Protein AF-A0A4U9HKD7-F1 (afdb_monomer)

Radius of gyration: 15.14 Å; Cα contacts (8 Å, |Δi|>4): 48; chains: 1; bounding box: 33×27×38 Å

Mean predicted aligned error: 3.45 Å

Nearest PDB structures (foldseek):
  2okq-assembly1_A  TM=9.845E-01  e=2.057E-07  Shigella flexneri
  2okq-assembly1_B  TM=9.859E-01  e=5.323E-06  Shigella flexneri

Sequence (80 aa):
MVECWGDDVPDGKVTDFRGAVKATADEVVVFSWIEYPSKQVRDEANGKMRSDPRMQEFGNEMPFDGARMIFGGFSTLLDE

pLDDT: mean 93.85, std 6.83, range [69.06, 98.38]

Solvent-accessible surface area (backbone atoms only — not comparable to full-atom values): 5491 Å² total; per-residue (Å²): 112,50,80,38,76,63,82,87,78,72,88,54,93,88,68,36,71,51,66,72,41,66,54,55,95,94,55,77,57,70,56,69,53,70,85,59,99,40,72,66,59,43,51,54,50,53,55,49,51,74,70,33,68,73,48,61,64,47,63,82,65,55,95,60,69,72,89,44,61,83,84,86,88,83,80,85,88,78,87,133

InterPro domains:
  IPR009874 Protein of unknown function DUF1428 [PF07237] (1-66)
  IPR011008 Dimeric alpha-beta barrel [SSF54909] (1-79)

Structure (mmCIF, N/CA/C/O backbone):
data_AF-A0A4U9HKD7-F1
#
_entry.id   AF-A0A4U9HKD7-F1
#
loop_
_atom_site.group_PDB
_atom_site.id
_atom_site.type_symbol
_atom_si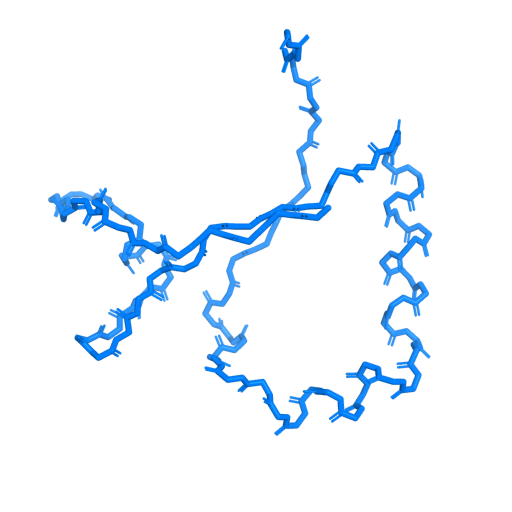te.label_atom_id
_atom_site.label_alt_id
_atom_site.label_comp_id
_atom_site.label_asym_id
_atom_site.label_entity_id
_atom_site.label_seq_id
_atom_site.pdbx_PDB_ins_code
_atom_site.Cartn_x
_atom_site.Cartn_y
_atom_site.Cartn_z
_atom_site.occupancy
_atom_site.B_iso_or_equiv
_atom_site.auth_seq_id
_atom_site.auth_comp_id
_atom_site.auth_asym_id
_atom_site.auth_atom_id
_atom_site.pdbx_PDB_model_num
ATOM 1 N N . MET A 1 1 ? -10.919 -6.386 4.640 1.00 92.75 1 MET A N 1
ATOM 2 C CA . MET A 1 1 ? -9.517 -6.555 4.206 1.00 92.75 1 MET A CA 1
ATOM 3 C C . MET A 1 1 ? -9.562 -7.161 2.829 1.00 92.75 1 MET A C 1
ATOM 5 O O . MET A 1 1 ? -10.355 -8.077 2.628 1.00 92.75 1 MET A O 1
ATOM 9 N N . VAL A 1 2 ? -8.767 -6.624 1.917 1.00 97.06 2 VAL A N 1
ATOM 10 C CA . VAL A 1 2 ? -8.690 -7.060 0.526 1.00 97.06 2 VAL A CA 1
ATOM 11 C C . VAL A 1 2 ? -7.217 -7.191 0.170 1.00 97.06 2 VAL A C 1
ATOM 13 O O . VAL A 1 2 ? -6.439 -6.294 0.479 1.00 97.06 2 VAL A O 1
ATOM 16 N N . GLU A 1 3 ? -6.856 -8.310 -0.450 1.00 96.69 3 GLU A N 1
ATOM 17 C CA . GLU A 1 3 ? -5.508 -8.627 -0.921 1.00 96.69 3 GLU A CA 1
ATOM 18 C C . GLU A 1 3 ? -5.618 -9.019 -2.398 1.00 96.69 3 GLU A C 1
ATOM 20 O O . GLU A 1 3 ? -6.339 -9.962 -2.732 1.00 96.69 3 GLU A O 1
ATOM 25 N N . CYS A 1 4 ? -4.931 -8.297 -3.282 1.00 98.12 4 CYS A N 1
ATOM 26 C CA . CYS A 1 4 ? -4.989 -8.513 -4.725 1.00 98.12 4 CYS A CA 1
ATOM 27 C C . CYS A 1 4 ? -3.606 -8.887 -5.259 1.00 98.12 4 CYS A C 1
ATOM 29 O O . CYS A 1 4 ? -2.662 -8.103 -5.150 1.00 98.12 4 CYS A O 1
ATOM 31 N N . TRP A 1 5 ? -3.497 -10.065 -5.872 1.00 98.06 5 TRP A N 1
ATOM 32 C CA . TRP A 1 5 ? -2.300 -10.484 -6.600 1.00 98.06 5 TRP A CA 1
ATOM 33 C C . TRP A 1 5 ? -2.201 -9.734 -7.933 1.00 98.06 5 TRP A C 1
ATOM 35 O O . TRP A 1 5 ? -3.205 -9.594 -8.630 1.00 98.06 5 TRP A O 1
ATOM 45 N N . GLY A 1 6 ? -1.009 -9.253 -8.291 1.00 97.38 6 GLY A N 1
ATOM 46 C CA . GLY A 1 6 ? -0.778 -8.591 -9.573 1.00 97.38 6 GLY A CA 1
ATOM 47 C C . GLY A 1 6 ? -1.072 -9.522 -10.751 1.00 97.38 6 GLY A C 1
ATOM 48 O O . GLY A 1 6 ? -0.410 -10.546 -10.903 1.00 97.38 6 GLY A O 1
ATOM 49 N N . ASP A 1 7 ? -2.056 -9.152 -11.568 1.00 98.25 7 ASP A N 1
ATOM 50 C CA . ASP A 1 7 ? -2.483 -9.898 -12.760 1.00 98.25 7 ASP A CA 1
ATOM 51 C C . ASP A 1 7 ? -1.987 -9.201 -14.040 1.00 98.25 7 ASP A C 1
ATOM 53 O O . ASP A 1 7 ? -1.105 -9.708 -14.727 1.00 98.25 7 ASP A O 1
ATOM 57 N N . ASP A 1 8 ? -2.439 -7.966 -14.285 1.00 97.75 8 ASP A N 1
ATOM 58 C CA . ASP A 1 8 ? -1.981 -7.105 -15.386 1.00 97.75 8 ASP A CA 1
ATOM 59 C C . ASP A 1 8 ? -1.390 -5.796 -14.832 1.00 97.75 8 ASP A C 1
ATOM 61 O O . ASP A 1 8 ? -2.084 -4.794 -14.642 1.00 97.75 8 ASP A O 1
ATOM 65 N N . VAL A 1 9 ? -0.098 -5.831 -14.481 1.00 97.62 9 VAL A N 1
ATOM 66 C CA . VAL A 1 9 ? 0.633 -4.705 -13.872 1.00 97.62 9 VAL A CA 1
ATOM 67 C C . VAL A 1 9 ? 1.696 -4.197 -14.856 1.00 97.62 9 VAL A C 1
ATOM 69 O O . VAL A 1 9 ? 2.763 -4.805 -14.951 1.00 97.62 9 VAL A O 1
ATOM 72 N N . PRO A 1 10 ? 1.440 -3.098 -15.590 1.00 97.56 10 PRO A N 1
ATOM 73 C CA . PRO A 1 10 ? 2.334 -2.637 -16.646 1.00 97.56 10 PRO A CA 1
ATOM 74 C C . PRO A 1 10 ? 3.608 -1.982 -16.100 1.00 97.56 10 PRO A C 1
ATOM 76 O O . PRO A 1 10 ? 3.580 -1.267 -15.095 1.00 97.56 10 PRO A O 1
ATOM 79 N N . ASP A 1 11 ? 4.708 -2.155 -16.831 1.00 97.62 11 ASP A N 1
ATOM 80 C CA . ASP A 1 11 ? 5.963 -1.445 -16.581 1.00 97.62 11 ASP A CA 1
ATOM 81 C C . ASP A 1 11 ? 5.902 -0.002 -17.103 1.00 97.62 11 ASP A C 1
ATOM 83 O O . ASP A 1 11 ? 5.447 0.281 -18.219 1.00 97.62 11 ASP A O 1
ATOM 87 N N . GLY A 1 12 ? 6.392 0.929 -16.291 1.00 96.88 12 GLY A N 1
ATOM 88 C CA . GLY A 1 12 ? 6.439 2.350 -16.593 1.00 96.88 12 GLY A CA 1
ATOM 89 C C . GLY A 1 12 ? 7.823 2.795 -17.058 1.00 96.88 12 GLY A C 1
ATOM 90 O O . GLY A 1 12 ? 8.810 2.068 -17.011 1.00 96.88 12 GLY A O 1
ATOM 91 N N . LYS A 1 13 ? 7.912 4.046 -17.522 1.00 97.31 13 LYS A N 1
ATOM 92 C CA . LYS A 1 13 ? 9.202 4.693 -17.849 1.00 97.31 13 LYS A CA 1
ATOM 93 C C . LYS A 1 13 ? 9.687 5.658 -16.772 1.00 97.31 13 LYS A C 1
ATOM 95 O O . LYS A 1 13 ? 10.876 5.945 -16.702 1.00 97.31 13 LYS A O 1
ATOM 100 N N . VAL A 1 14 ? 8.756 6.209 -15.995 1.00 98.06 14 VAL A N 1
ATOM 101 C CA . VAL A 1 14 ? 9.031 7.193 -14.936 1.00 98.06 14 VAL A CA 1
ATOM 102 C C . VAL A 1 14 ? 8.645 6.611 -13.580 1.00 98.06 14 VAL A C 1
ATOM 104 O O . VAL A 1 14 ? 9.438 6.658 -12.647 1.00 98.06 14 VAL A O 1
ATOM 107 N N . THR A 1 15 ? 7.449 6.031 -13.488 1.00 98.06 15 THR A N 1
ATOM 108 C CA . THR A 1 15 ? 6.927 5.356 -12.296 1.00 98.06 15 THR A CA 1
ATOM 109 C C . THR A 1 15 ? 6.036 4.192 -12.701 1.00 98.06 15 THR A C 1
ATOM 111 O O . THR A 1 15 ? 5.329 4.290 -13.705 1.00 98.06 15 THR A O 1
ATOM 114 N N . ASP A 1 16 ? 6.005 3.158 -11.870 1.00 98.25 16 ASP A N 1
ATOM 115 C CA . ASP A 1 16 ? 5.087 2.023 -11.943 1.00 98.25 16 ASP A CA 1
ATOM 116 C C . ASP A 1 16 ? 5.009 1.328 -10.572 1.00 98.25 16 ASP A C 1
ATOM 118 O O . ASP A 1 16 ? 5.730 1.686 -9.633 1.00 98.25 16 ASP A O 1
ATOM 122 N N . PHE A 1 17 ? 4.110 0.352 -10.437 1.00 98.38 17 PHE A N 1
ATOM 123 C CA . PHE A 1 17 ? 3.902 -0.363 -9.176 1.00 98.38 17 PHE A CA 1
ATOM 124 C C . PHE A 1 17 ? 5.096 -1.231 -8.771 1.00 98.38 17 PHE A C 1
ATOM 126 O O . PHE A 1 17 ? 5.405 -1.317 -7.583 1.00 98.38 17 PHE A O 1
ATOM 133 N N . ARG A 1 18 ? 5.793 -1.849 -9.733 1.00 98.00 18 ARG A N 1
ATOM 134 C CA . ARG A 1 18 ? 6.969 -2.683 -9.448 1.00 98.00 18 ARG A 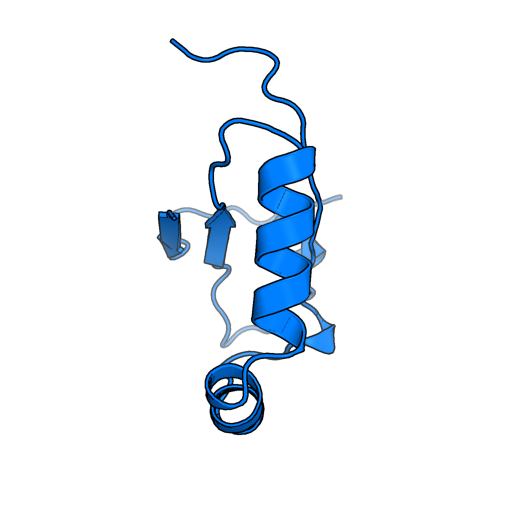CA 1
ATOM 135 C C . ARG A 1 18 ? 8.104 -1.826 -8.887 1.00 98.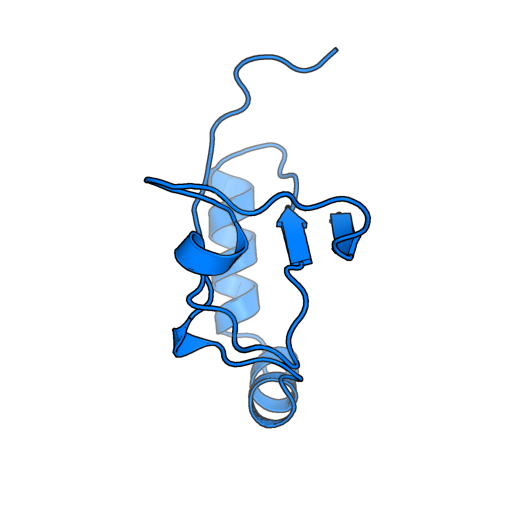00 18 ARG A C 1
ATOM 137 O O . ARG A 1 18 ? 8.695 -2.169 -7.866 1.00 98.00 18 ARG A O 1
ATOM 144 N N . GLY A 1 19 ? 8.351 -0.667 -9.487 1.00 97.88 19 GLY A N 1
ATOM 145 C CA . GLY A 1 19 ? 9.310 0.337 -9.048 1.00 97.88 19 GLY A CA 1
ATOM 146 C C . GLY A 1 19 ? 8.940 0.977 -7.711 1.00 97.88 19 GLY A C 1
ATOM 147 O O . GLY A 1 19 ? 9.836 1.237 -6.907 1.00 97.88 19 GLY A O 1
ATOM 148 N N . ALA A 1 20 ? 7.645 1.162 -7.422 1.00 98.19 20 ALA A N 1
ATOM 149 C CA . ALA A 1 20 ? 7.173 1.720 -6.150 1.00 98.19 20 ALA A CA 1
ATOM 150 C C . ALA A 1 20 ? 7.623 0.896 -4.931 1.00 98.19 20 ALA A C 1
ATOM 152 O O . ALA A 1 20 ? 7.957 1.470 -3.895 1.00 98.19 20 ALA A O 1
ATOM 153 N N . VAL A 1 21 ? 7.691 -0.431 -5.075 1.00 97.88 21 VAL A N 1
ATOM 154 C CA . VAL A 1 21 ? 8.169 -1.359 -4.032 1.00 97.88 21 VAL A CA 1
ATOM 155 C C . VAL A 1 21 ? 9.534 -1.970 -4.354 1.00 97.88 21 VAL A C 1
ATOM 157 O O . VAL A 1 21 ? 9.982 -2.877 -3.663 1.00 97.88 21 VAL A O 1
ATOM 160 N N .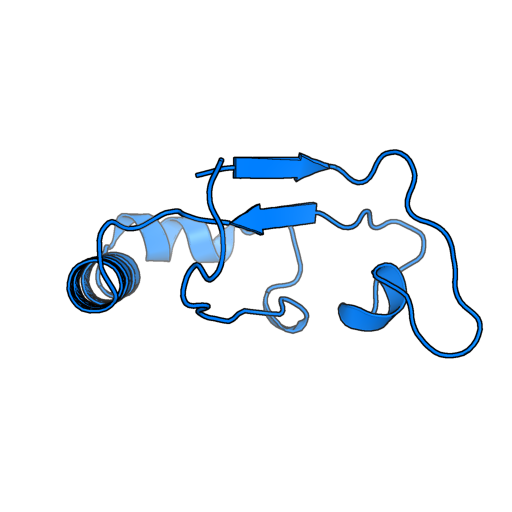 LYS A 1 22 ? 10.230 -1.483 -5.391 1.00 97.69 22 LYS A N 1
ATOM 161 C CA . LYS A 1 22 ? 11.519 -2.030 -5.855 1.00 97.69 22 LYS A CA 1
ATOM 162 C C . LYS A 1 22 ? 11.483 -3.561 -6.016 1.00 97.69 22 LYS A C 1
ATOM 164 O O . LYS A 1 22 ? 12.359 -4.254 -5.497 1.00 97.69 22 LYS A O 1
ATOM 169 N N . ALA A 1 23 ? 10.448 -4.078 -6.674 1.00 97.69 23 ALA A N 1
ATOM 170 C CA . ALA A 1 23 ? 10.268 -5.509 -6.908 1.00 97.69 23 ALA A CA 1
ATOM 171 C C . ALA A 1 23 ? 11.405 -6.086 -7.769 1.00 97.69 23 ALA A C 1
ATOM 173 O O . ALA A 1 23 ? 11.824 -5.471 -8.756 1.00 97.69 23 ALA A O 1
ATOM 174 N N . THR A 1 24 ? 11.886 -7.278 -7.422 1.00 96.25 24 THR A N 1
ATOM 175 C CA . THR A 1 24 ? 12.834 -8.052 -8.235 1.00 96.25 24 THR A CA 1
ATOM 176 C C . THR A 1 24 ? 12.103 -8.847 -9.323 1.00 96.25 24 THR A C 1
ATOM 178 O O . THR A 1 24 ? 10.873 -8.853 -9.412 1.00 96.25 24 THR A O 1
ATOM 181 N N . ALA A 1 25 ? 12.853 -9.487 -10.225 1.00 95.19 25 ALA A N 1
ATOM 182 C CA . ALA A 1 25 ? 12.282 -10.214 -11.364 1.00 95.19 25 ALA A CA 1
ATOM 183 C C . ALA A 1 25 ? 11.433 -11.436 -10.956 1.00 95.19 25 ALA A C 1
ATOM 185 O O . ALA A 1 25 ? 10.559 -11.845 -11.712 1.00 95.19 25 ALA A O 1
ATOM 186 N N . ASP A 1 26 ? 11.690 -12.001 -9.779 1.00 96.00 26 ASP A N 1
ATOM 187 C CA . ASP A 1 26 ? 11.006 -13.155 -9.189 1.00 96.00 26 ASP A CA 1
ATOM 188 C C . ASP A 1 26 ? 9.839 -12.776 -8.261 1.00 96.00 26 ASP A C 1
ATOM 190 O O . ASP A 1 26 ? 9.193 -13.652 -7.690 1.00 96.00 26 ASP A O 1
ATOM 194 N N . GLU A 1 27 ? 9.530 -11.483 -8.141 1.00 97.56 27 GLU A N 1
ATOM 195 C CA . GLU A 1 27 ? 8.477 -10.976 -7.264 1.00 97.56 27 GLU A CA 1
ATOM 196 C C . GLU A 1 27 ? 7.266 -10.438 -8.026 1.00 97.56 27 GLU A C 1
ATOM 198 O O . GLU A 1 27 ? 7.372 -9.846 -9.110 1.00 97.56 27 GLU A O 1
ATOM 203 N N . VAL A 1 28 ? 6.101 -10.579 -7.391 1.00 97.88 28 VAL A N 1
ATOM 204 C CA . VAL A 1 28 ? 4.823 -10.033 -7.850 1.00 97.88 28 VAL A CA 1
ATOM 205 C C . VAL A 1 28 ? 4.327 -8.992 -6.851 1.00 97.88 28 VAL A C 1
ATOM 207 O O . VAL A 1 28 ? 4.434 -9.171 -5.640 1.00 97.88 28 VAL A O 1
ATOM 210 N N . VAL A 1 29 ? 3.783 -7.887 -7.361 1.00 98.06 29 VAL A N 1
ATOM 211 C CA . VAL A 1 29 ? 3.172 -6.848 -6.526 1.00 98.06 29 VAL A CA 1
ATOM 212 C C . VAL A 1 29 ? 1.856 -7.368 -5.953 1.00 98.06 29 VAL A C 1
ATOM 214 O O . VAL A 1 29 ? 1.016 -7.877 -6.694 1.00 98.06 29 VAL A O 1
ATOM 217 N N . VAL A 1 30 ? 1.658 -7.177 -4.650 1.00 98.12 30 VAL A N 1
ATOM 218 C CA . VAL A 1 30 ? 0.356 -7.324 -3.992 1.00 98.12 30 VAL A CA 1
ATOM 219 C C . VAL A 1 30 ? -0.182 -5.933 -3.674 1.00 98.12 30 VAL A C 1
ATOM 221 O O . VAL A 1 30 ? 0.525 -5.111 -3.089 1.00 98.12 30 VAL A O 1
ATOM 224 N N . PHE A 1 31 ? -1.422 -5.662 -4.076 1.00 98.12 31 PHE A N 1
ATOM 225 C CA . PHE A 1 31 ? -2.134 -4.436 -3.720 1.00 98.12 31 PHE A CA 1
ATOM 226 C C . PHE A 1 31 ? -3.211 -4.760 -2.691 1.00 98.12 31 PHE A C 1
ATOM 228 O O . PHE A 1 31 ? -4.085 -5.588 -2.950 1.00 98.12 31 PHE A O 1
ATOM 235 N N . SER A 1 32 ? -3.156 -4.118 -1.527 1.00 97.56 32 SER A N 1
ATOM 236 C CA . SER A 1 32 ? -4.042 -4.459 -0.421 1.00 97.56 32 SER A CA 1
ATOM 237 C C . SER A 1 32 ? -4.481 -3.269 0.406 1.00 97.56 32 SER A C 1
ATOM 239 O O . SER A 1 32 ? -3.818 -2.230 0.471 1.00 97.56 32 SER A O 1
ATOM 241 N N . TRP A 1 33 ? -5.644 -3.422 1.035 1.00 97.75 33 TRP A N 1
ATOM 242 C CA . TRP A 1 33 ? -6.172 -2.430 1.957 1.00 97.75 33 TRP A CA 1
ATOM 243 C C . TRP A 1 33 ? -7.086 -3.046 3.018 1.00 97.75 33 TRP A C 1
ATOM 245 O O . TRP A 1 33 ? -7.657 -4.135 2.884 1.00 97.75 33 TRP A O 1
ATOM 255 N N . ILE A 1 34 ? -7.238 -2.305 4.113 1.00 97.75 34 ILE A N 1
ATOM 256 C CA . ILE A 1 34 ? -8.172 -2.612 5.189 1.00 97.75 34 ILE A CA 1
ATOM 257 C C . ILE A 1 34 ? -9.083 -1.405 5.358 1.00 97.75 34 ILE A C 1
ATOM 259 O O . ILE A 1 34 ? -8.627 -0.309 5.683 1.00 97.75 34 ILE A O 1
ATOM 263 N N . GLU A 1 35 ? -10.374 -1.622 5.148 1.00 97.44 35 GLU A N 1
ATOM 264 C CA . GLU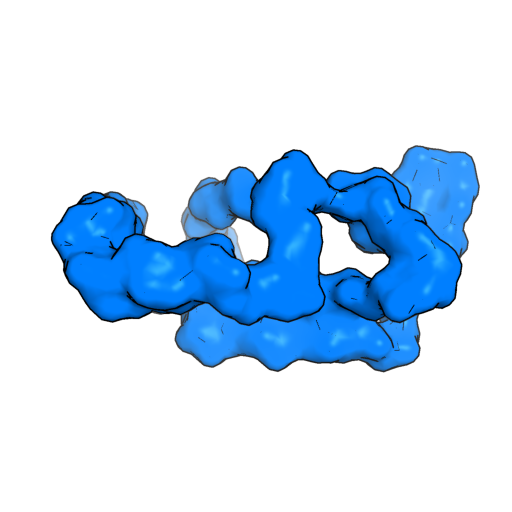 A 1 35 ? -11.399 -0.625 5.419 1.00 97.44 35 GLU A CA 1
ATOM 265 C C . GLU A 1 35 ? -11.680 -0.534 6.913 1.00 97.44 35 GLU A C 1
ATOM 267 O O . GLU A 1 35 ? -11.791 -1.539 7.621 1.00 97.44 35 GLU A O 1
ATOM 272 N N . TYR A 1 36 ? -11.811 0.702 7.380 1.00 97.06 36 TYR A N 1
ATOM 273 C CA . TYR A 1 36 ? -12.181 1.019 8.745 1.00 97.06 36 TYR A CA 1
ATOM 274 C C . TYR A 1 36 ? -13.281 2.080 8.732 1.00 97.06 36 TYR A C 1
ATOM 276 O O . TYR A 1 36 ? -13.224 2.999 7.917 1.00 97.06 36 TYR A O 1
ATOM 284 N N . PRO A 1 37 ? -14.228 2.032 9.683 1.00 96.69 37 PRO A N 1
ATOM 285 C CA . PRO A 1 37 ? -15.322 3.003 9.751 1.00 96.69 37 PRO A CA 1
ATOM 286 C C . PRO A 1 37 ? -14.849 4.408 10.154 1.00 96.69 37 PRO A C 1
ATOM 288 O O . PRO A 1 37 ? -15.560 5.388 9.960 1.00 96.69 37 PRO A O 1
ATOM 291 N N . SER A 1 38 ? -13.663 4.527 10.760 1.00 97.44 38 SER A N 1
ATOM 292 C CA . SER A 1 38 ? -13.052 5.813 11.088 1.00 97.44 38 SER A CA 1
ATOM 293 C C . SER A 1 38 ? -11.543 5.684 11.292 1.00 97.44 38 SER A C 1
ATOM 295 O O . SER A 1 38 ? -11.017 4.608 11.598 1.00 97.44 38 SER A O 1
ATOM 297 N N . LYS A 1 39 ? -10.835 6.819 11.210 1.00 96.75 39 LYS A N 1
ATOM 298 C CA . LYS A 1 39 ? -9.409 6.899 11.561 1.00 96.75 39 LYS A CA 1
ATOM 299 C C . LYS A 1 39 ? -9.149 6.455 13.006 1.00 96.75 39 LYS A C 1
ATOM 301 O O . LYS A 1 39 ? -8.129 5.824 13.263 1.00 96.75 39 LYS A O 1
ATOM 306 N N . GLN A 1 40 ? -10.055 6.770 13.931 1.00 98.00 40 GLN A N 1
ATOM 307 C CA . GLN A 1 40 ? -9.909 6.381 15.333 1.00 98.00 40 GLN A CA 1
ATOM 308 C C . GLN A 1 40 ? -9.935 4.856 15.485 1.00 98.00 40 GLN A C 1
ATOM 310 O O . GLN A 1 40 ? -9.039 4.293 16.106 1.00 98.00 40 GLN A O 1
ATOM 315 N N . VAL A 1 41 ? -10.891 4.181 14.838 1.00 97.94 41 VAL A N 1
ATOM 316 C CA . VAL A 1 41 ? -10.971 2.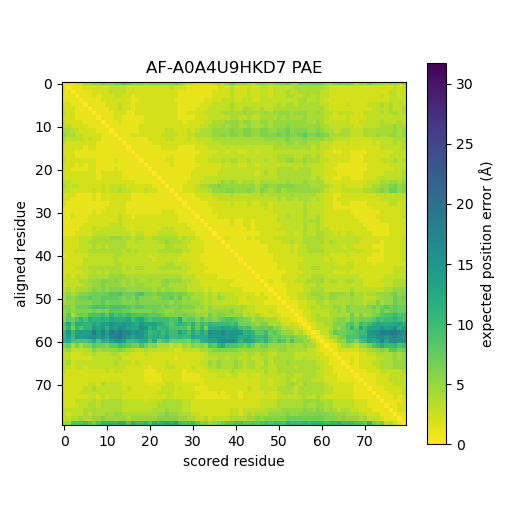712 14.865 1.00 97.94 41 VAL A CA 1
ATOM 317 C C . VAL A 1 41 ? -9.739 2.082 14.211 1.00 97.94 41 VAL A C 1
ATOM 319 O O . VAL A 1 41 ? -9.179 1.137 14.763 1.00 97.94 41 VAL A O 1
ATOM 322 N N . ARG A 1 42 ? -9.253 2.641 13.092 1.00 97.75 42 ARG A N 1
ATOM 323 C CA . ARG A 1 42 ? -7.982 2.226 12.472 1.00 97.75 42 ARG A CA 1
ATOM 324 C C . ARG A 1 42 ? -6.808 2.328 13.450 1.00 97.75 42 ARG A C 1
ATOM 326 O O . ARG A 1 42 ? -5.984 1.422 13.520 1.00 97.75 42 ARG A O 1
ATOM 333 N N . ASP A 1 43 ? -6.699 3.438 14.175 1.00 97.31 43 ASP A N 1
ATOM 334 C CA . ASP A 1 43 ? -5.602 3.667 15.120 1.00 97.31 43 ASP A CA 1
ATOM 335 C C . ASP A 1 43 ? -5.619 2.690 16.286 1.00 97.31 43 ASP A C 1
ATOM 337 O O . ASP A 1 43 ? -4.583 2.113 16.621 1.00 97.31 43 ASP A O 1
ATOM 341 N N . GLU A 1 44 ? -6.797 2.445 16.852 1.00 97.38 44 GLU A N 1
ATOM 342 C CA . GLU A 1 44 ? -6.973 1.455 17.910 1.00 97.38 44 GLU A CA 1
ATOM 343 C C . GLU A 1 44 ? -6.664 0.036 17.412 1.00 97.38 44 GLU A C 1
ATOM 345 O O . GLU A 1 44 ? -5.989 -0.725 18.108 1.00 97.38 44 GLU A O 1
ATOM 350 N N . ALA A 1 45 ? -7.106 -0.316 16.200 1.00 95.81 45 ALA A N 1
ATOM 351 C CA . ALA A 1 45 ? -6.822 -1.610 15.583 1.00 95.81 45 ALA A CA 1
ATOM 352 C C . ALA A 1 45 ? -5.319 -1.809 15.328 1.00 95.81 45 ALA A C 1
ATOM 354 O O . ALA A 1 45 ? -4.758 -2.825 15.738 1.00 95.81 45 ALA A O 1
ATOM 355 N N . ASN A 1 46 ? -4.643 -0.819 14.738 1.00 93.19 46 ASN A N 1
ATOM 356 C CA . ASN A 1 46 ? -3.198 -0.860 14.498 1.00 93.19 46 ASN A CA 1
ATOM 357 C C . ASN A 1 46 ? -2.397 -0.927 15.804 1.00 93.19 46 ASN A C 1
ATOM 359 O O . ASN A 1 46 ? -1.390 -1.634 15.877 1.00 93.19 46 ASN A O 1
ATOM 363 N N . GLY A 1 47 ? -2.837 -0.203 16.838 1.00 94.00 47 GLY A N 1
ATOM 364 C CA . GLY A 1 47 ? -2.242 -0.268 18.171 1.00 94.00 47 GLY A CA 1
ATOM 365 C C . GLY A 1 47 ? -2.311 -1.680 18.748 1.00 94.00 47 GLY A C 1
ATOM 366 O O . GLY A 1 47 ? -1.283 -2.227 19.143 1.00 94.00 47 GLY A O 1
ATOM 367 N N . LYS A 1 48 ? -3.499 -2.297 18.708 1.00 94.81 48 LYS A N 1
ATOM 368 C CA . LYS A 1 48 ? -3.707 -3.680 19.160 1.00 94.81 48 LYS A CA 1
ATOM 369 C C . LYS A 1 48 ? -2.852 -4.665 18.370 1.00 94.81 48 LYS A C 1
ATOM 371 O O . LYS A 1 48 ? -2.156 -5.462 18.987 1.00 94.81 48 LYS A O 1
ATOM 376 N N . MET A 1 49 ? -2.841 -4.550 17.041 1.00 90.31 49 MET A N 1
ATOM 377 C CA . MET A 1 49 ? -2.084 -5.428 16.145 1.00 90.31 49 MET A CA 1
ATOM 378 C C . MET A 1 49 ? -0.585 -5.437 16.469 1.00 90.31 49 MET A C 1
ATOM 380 O O . MET A 1 49 ? 0.028 -6.495 16.546 1.00 90.31 49 MET A O 1
ATOM 384 N N 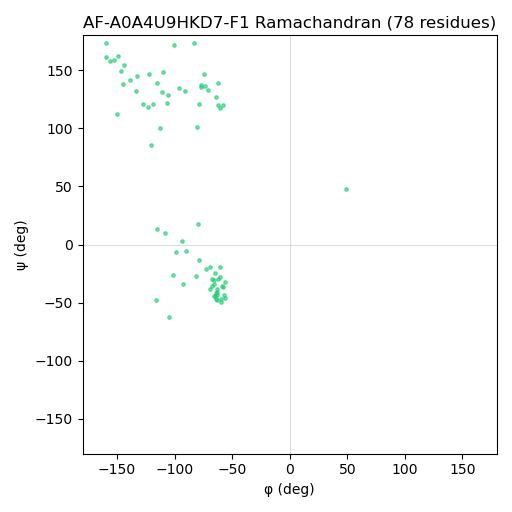. ARG A 1 50 ? 0.007 -4.265 16.729 1.00 86.44 50 ARG A N 1
ATOM 385 C CA . ARG A 1 50 ? 1.432 -4.155 17.090 1.00 86.44 50 ARG A CA 1
ATOM 386 C C . ARG A 1 50 ? 1.774 -4.793 18.434 1.00 86.44 50 ARG A C 1
ATOM 388 O O . ARG A 1 50 ? 2.903 -5.234 18.620 1.00 86.44 50 ARG A O 1
ATOM 395 N N . SER A 1 51 ? 0.832 -4.792 19.374 1.00 89.44 51 SER A N 1
ATOM 396 C CA . SER A 1 51 ? 1.003 -5.405 20.696 1.00 89.44 51 SER A CA 1
ATOM 397 C C . SER A 1 51 ? 0.575 -6.871 20.754 1.00 89.44 51 SER A C 1
ATOM 399 O O . SER A 1 51 ? 0.724 -7.497 21.801 1.00 89.44 51 SER A O 1
ATOM 40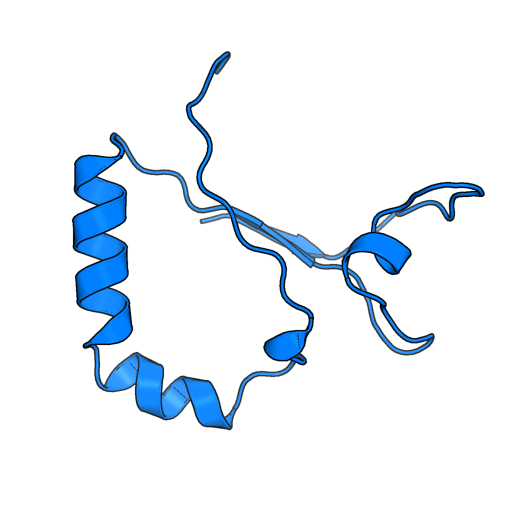1 N N . ASP A 1 52 ? 0.007 -7.408 19.673 1.00 91.19 52 ASP A N 1
ATOM 402 C CA . ASP A 1 52 ? -0.561 -8.749 19.660 1.00 91.19 52 ASP A CA 1
ATOM 403 C C . ASP A 1 52 ? 0.550 -9.808 19.531 1.00 91.19 52 ASP A C 1
ATOM 405 O O . ASP A 1 52 ? 1.280 -9.799 18.534 1.00 91.19 52 ASP A O 1
ATOM 409 N N . PRO A 1 53 ? 0.688 -10.746 20.487 1.00 88.31 53 PRO A N 1
ATOM 410 C CA . PRO A 1 53 ? 1.700 -11.800 20.416 1.00 88.31 53 PRO A CA 1
ATOM 411 C C . PRO A 1 53 ? 1.614 -12.640 19.136 1.00 88.31 53 PRO A C 1
ATOM 413 O O . PRO A 1 53 ? 2.644 -13.033 18.594 1.00 88.31 53 PRO A O 1
ATOM 416 N N . ARG A 1 54 ? 0.402 -12.831 18.593 1.00 88.00 54 ARG A N 1
ATOM 417 C CA . ARG A 1 54 ? 0.180 -13.594 17.352 1.00 88.00 54 ARG A CA 1
ATOM 418 C C . ARG A 1 54 ? 0.876 -12.952 16.152 1.00 88.00 54 ARG A C 1
ATOM 420 O O . ARG A 1 54 ? 1.287 -13.645 15.230 1.00 88.00 54 ARG A O 1
ATOM 427 N N . MET A 1 55 ? 1.038 -11.629 16.169 1.00 82.62 55 MET A N 1
ATOM 428 C CA . MET A 1 55 ? 1.726 -10.898 15.103 1.00 82.62 55 MET A CA 1
ATOM 429 C C . MET A 1 55 ? 3.242 -10.935 15.238 1.00 82.62 55 MET A C 1
ATOM 431 O O . MET A 1 55 ? 3.941 -10.832 14.232 1.00 82.62 55 MET A O 1
ATOM 435 N N . GLN A 1 56 ? 3.762 -11.092 16.457 1.00 77.75 56 GLN A N 1
ATOM 436 C CA . GLN A 1 56 ? 5.199 -11.277 16.655 1.00 77.75 56 GLN A CA 1
ATOM 437 C C . GLN A 1 56 ? 5.660 -12.637 16.136 1.00 77.75 56 GLN A C 1
ATOM 439 O O . GLN A 1 56 ? 6.717 -12.724 15.519 1.00 77.75 56 GLN A O 1
ATOM 444 N N . GLU A 1 57 ? 4.844 -13.674 16.331 1.00 77.25 57 GLU A N 1
ATOM 445 C CA . GLU A 1 57 ? 5.090 -15.004 15.768 1.00 77.25 57 GLU A CA 1
ATOM 446 C C . GLU A 1 57 ? 5.071 -14.964 14.231 1.00 77.25 57 GLU A C 1
ATOM 448 O O . GLU A 1 57 ? 5.982 -15.483 13.590 1.00 77.25 57 GLU A O 1
ATOM 453 N N . PHE A 1 58 ? 4.108 -14.246 13.641 1.00 70.50 58 PHE A N 1
ATOM 454 C CA . PHE A 1 58 ? 3.972 -14.109 12.186 1.00 70.50 58 PHE A CA 1
ATOM 455 C C . PHE A 1 58 ? 5.107 -13.305 11.524 1.00 70.50 58 PHE A C 1
ATOM 457 O O . PHE A 1 58 ? 5.458 -13.549 10.371 1.00 70.50 58 PHE A O 1
ATOM 464 N N . GLY A 1 59 ? 5.712 -12.350 12.241 1.00 69.06 59 GLY A N 1
ATOM 465 C CA . GLY A 1 59 ? 6.776 -11.489 11.709 1.00 69.06 59 GLY A CA 1
ATOM 466 C C . GLY A 1 59 ? 8.027 -12.245 11.243 1.00 69.06 59 GLY A C 1
ATOM 467 O O . GLY A 1 59 ? 8.701 -11.792 10.319 1.00 69.06 59 GLY A O 1
ATOM 468 N N . ASN A 1 60 ? 8.311 -13.409 11.834 1.00 69.25 60 ASN A N 1
ATOM 469 C CA . ASN A 1 60 ? 9.446 -14.258 11.452 1.00 69.25 60 ASN A CA 1
ATOM 470 C C . ASN A 1 60 ? 9.184 -15.098 10.191 1.00 69.25 60 ASN A C 1
ATOM 472 O O . ASN A 1 60 ? 10.126 -15.646 9.623 1.00 69.25 60 ASN A O 1
ATOM 476 N N . GLU A 1 61 ? 7.928 -15.193 9.757 1.00 79.25 61 GLU A N 1
ATOM 477 C CA . GLU A 1 61 ? 7.486 -16.024 8.633 1.00 79.25 61 GLU A CA 1
ATOM 478 C C . GLU A 1 61 ? 6.948 -15.186 7.465 1.00 79.25 61 GLU A C 1
ATOM 480 O O . GLU A 1 61 ? 6.308 -15.724 6.562 1.00 79.25 61 GLU A O 1
ATOM 485 N N . MET A 1 62 ? 7.186 -13.866 7.462 1.00 83.69 62 MET A N 1
ATOM 486 C CA . MET A 1 62 ? 6.681 -13.001 6.396 1.00 83.69 62 MET A CA 1
ATOM 487 C C . MET A 1 62 ? 7.200 -13.476 5.028 1.00 83.69 62 MET A C 1
ATOM 489 O O . MET A 1 62 ? 8.410 -13.469 4.798 1.00 83.69 62 MET A O 1
ATOM 493 N N . PRO A 1 63 ? 6.307 -13.840 4.086 1.00 90.38 63 PRO A N 1
ATOM 494 C CA . PRO A 1 63 ? 6.696 -14.377 2.783 1.00 90.38 63 PRO A CA 1
ATOM 495 C C . PRO A 1 63 ? 7.124 -13.278 1.792 1.00 90.38 63 PRO A C 1
ATOM 497 O O . PRO A 1 63 ? 7.134 -13.501 0.585 1.00 90.38 63 PRO A O 1
ATOM 500 N N . PHE A 1 64 ? 7.436 -12.077 2.288 1.00 92.81 64 PHE A N 1
ATOM 501 C CA . PHE A 1 64 ? 7.849 -10.911 1.514 1.00 92.81 64 PHE A CA 1
ATOM 502 C C . PHE A 1 64 ? 8.802 -10.031 2.333 1.00 92.81 64 PHE A C 1
ATOM 504 O O . PHE A 1 64 ? 8.861 -10.107 3.562 1.00 92.81 64 PHE A O 1
ATOM 511 N N . ASP A 1 65 ? 9.534 -9.151 1.654 1.00 93.25 65 ASP A N 1
ATOM 512 C CA . ASP A 1 65 ? 10.446 -8.207 2.297 1.00 93.25 65 ASP A CA 1
ATOM 513 C C . ASP A 1 65 ? 9.701 -6.985 2.864 1.00 93.25 65 ASP A C 1
ATOM 515 O O . ASP A 1 65 ? 9.371 -6.030 2.152 1.00 93.25 65 ASP A O 1
ATOM 519 N N . GLY A 1 66 ? 9.474 -6.993 4.178 1.00 90.12 66 GLY A N 1
ATOM 520 C CA . GLY A 1 66 ? 8.802 -5.904 4.890 1.00 90.12 66 GLY A CA 1
ATOM 521 C C . GLY A 1 66 ? 9.507 -4.543 4.806 1.00 90.12 66 GLY A C 1
ATOM 522 O O . GLY A 1 66 ? 8.850 -3.521 5.000 1.00 90.12 66 GLY A O 1
ATOM 523 N N . ALA A 1 67 ? 10.805 -4.482 4.478 1.00 92.06 67 ALA A N 1
ATOM 524 C CA . ALA A 1 67 ? 11.524 -3.211 4.340 1.00 92.06 67 ALA A CA 1
ATOM 525 C C . ALA A 1 67 ? 11.139 -2.441 3.065 1.00 92.06 67 ALA A C 1
ATOM 527 O O . ALA A 1 67 ? 11.349 -1.227 2.988 1.00 92.06 67 ALA A O 1
ATOM 528 N N . ARG A 1 68 ? 10.582 -3.137 2.067 1.00 96.44 68 ARG A N 1
ATOM 529 C CA . ARG A 1 68 ? 10.115 -2.557 0.799 1.00 96.44 68 ARG A CA 1
ATOM 530 C C . ARG A 1 68 ? 8.608 -2.311 0.761 1.00 96.44 68 ARG A C 1
ATOM 532 O O . ARG A 1 68 ? 8.121 -1.672 -0.171 1.00 96.44 68 ARG A O 1
ATOM 539 N N . MET A 1 69 ? 7.880 -2.758 1.785 1.00 95.69 69 MET A N 1
ATOM 540 C CA . MET A 1 69 ? 6.451 -2.504 1.912 1.00 95.69 69 MET A CA 1
ATOM 541 C C . MET A 1 69 ? 6.180 -1.004 2.072 1.00 95.69 69 MET A C 1
ATOM 543 O O . MET A 1 69 ? 6.707 -0.342 2.967 1.00 95.69 69 MET A O 1
ATOM 547 N N . ILE A 1 70 ? 5.299 -0.480 1.224 1.00 97.62 70 ILE A N 1
ATOM 548 C CA . ILE A 1 70 ? 4.765 0.876 1.341 1.00 97.62 70 ILE A CA 1
ATOM 549 C C . ILE A 1 70 ? 3.424 0.824 2.075 1.00 97.62 70 ILE A C 1
ATOM 551 O O . ILE A 1 70 ? 2.581 -0.021 1.790 1.00 97.62 70 ILE A O 1
ATOM 555 N N . PHE A 1 71 ? 3.218 1.721 3.039 1.00 95.81 71 PHE A N 1
ATOM 556 C CA . PHE A 1 71 ? 1.994 1.765 3.838 1.00 95.81 71 PHE A CA 1
ATOM 557 C C . PHE A 1 71 ? 1.531 3.206 4.051 1.00 95.81 71 PHE A C 1
ATOM 559 O O . PHE A 1 71 ? 2.336 4.105 4.299 1.00 95.81 71 PHE A O 1
ATOM 566 N N . GLY A 1 72 ? 0.216 3.417 4.004 1.00 96.44 72 GLY A N 1
ATOM 567 C CA . GLY A 1 72 ? -0.412 4.713 4.221 1.00 96.44 72 GLY A CA 1
ATOM 568 C C . GLY A 1 72 ? -1.858 4.570 4.685 1.00 96.44 72 GLY A C 1
ATOM 569 O O . GLY A 1 72 ? -2.494 3.540 4.485 1.00 96.44 72 GLY A O 1
ATOM 570 N N . GLY A 1 73 ? -2.377 5.613 5.332 1.00 96.81 73 GLY A N 1
ATOM 571 C CA . GLY A 1 73 ? -3.794 5.718 5.666 1.00 96.81 73 GLY A CA 1
ATOM 572 C C . GLY A 1 73 ? -4.441 6.822 4.844 1.00 96.81 73 GLY A C 1
ATOM 573 O O . GLY A 1 73 ? -3.922 7.936 4.821 1.00 96.81 73 GLY A O 1
ATOM 574 N N . PHE A 1 74 ? -5.576 6.518 4.225 1.00 97.88 74 PHE A N 1
ATOM 575 C CA . PHE A 1 74 ? -6.301 7.426 3.342 1.00 97.88 74 PHE A CA 1
ATOM 576 C C . PHE A 1 74 ? -7.723 7.634 3.868 1.00 97.88 74 PHE A C 1
ATOM 578 O O . PHE A 1 74 ? -8.301 6.734 4.477 1.00 97.88 74 PHE A O 1
ATOM 585 N N . SER A 1 75 ? -8.269 8.83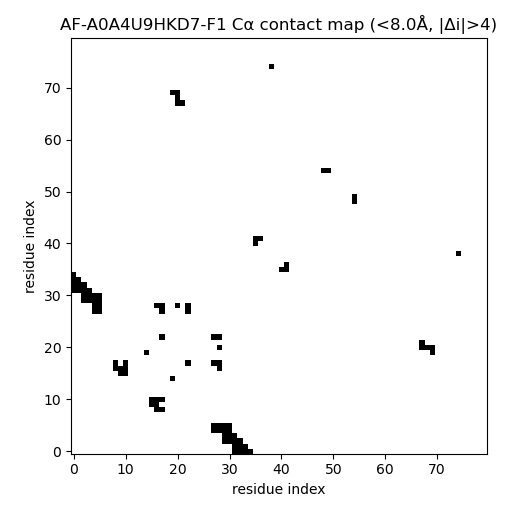3 3.670 1.00 97.12 75 SER A N 1
ATOM 586 C CA . SER A 1 75 ? -9.687 9.108 3.906 1.00 97.12 75 SER A CA 1
ATOM 587 C C . SER A 1 75 ? -10.459 8.864 2.619 1.00 97.12 75 SER A C 1
ATOM 589 O O . SER A 1 75 ? -10.052 9.352 1.565 1.00 97.12 75 SER A O 1
ATOM 591 N N . THR A 1 76 ? -11.567 8.134 2.712 1.00 96.62 76 THR A N 1
ATOM 592 C CA . THR A 1 76 ? -12.461 7.892 1.581 1.00 96.62 76 THR A CA 1
ATOM 593 C C . THR A 1 76 ? -13.044 9.214 1.091 1.00 96.62 76 THR A C 1
ATOM 595 O O . THR A 1 76 ? -13.676 9.939 1.859 1.00 96.62 76 THR A O 1
ATOM 598 N N . LEU A 1 77 ? -12.789 9.543 -0.175 1.00 97.00 77 LEU A N 1
ATOM 599 C CA . LEU A 1 77 ? -13.351 10.723 -0.837 1.00 97.00 77 LEU A CA 1
ATOM 600 C C . LEU A 1 77 ? -14.651 10.390 -1.585 1.00 97.00 77 LEU A C 1
ATOM 602 O O . LEU A 1 77 ? -15.545 11.227 -1.650 1.00 97.00 77 LEU A O 1
ATOM 606 N N . LEU A 1 78 ? -14.738 9.177 -2.133 1.00 96.38 78 LEU A N 1
ATOM 607 C CA . LEU A 1 78 ? -15.868 8.644 -2.887 1.00 96.38 78 LEU A CA 1
ATOM 608 C C . LEU A 1 78 ? -15.991 7.145 -2.586 1.00 96.38 78 LEU A C 1
ATOM 610 O O . LEU A 1 78 ? -14.966 6.465 -2.516 1.00 96.38 78 LEU A O 1
ATOM 614 N N . ASP A 1 79 ? -17.223 6.680 -2.402 1.00 93.50 79 ASP A N 1
ATOM 615 C CA . ASP A 1 79 ? -17.606 5.282 -2.177 1.00 93.50 79 ASP A CA 1
ATOM 616 C C . ASP A 1 79 ? -19.020 5.117 -2.757 1.00 93.50 79 ASP A C 1
ATOM 618 O O . ASP A 1 79 ? -19.942 5.794 -2.289 1.00 93.50 79 ASP A O 1
ATOM 622 N N . GLU A 1 80 ? -19.162 4.343 -3.835 1.00 84.00 80 GLU A N 1
ATOM 623 C CA . GLU A 1 80 ? -20.409 4.172 -4.607 1.00 84.00 80 GLU A CA 1
ATOM 624 C C . GLU A 1 80 ? -20.848 2.707 -4.659 1.00 84.00 80 GLU A C 1
ATOM 626 O O . GLU A 1 80 ? -19.978 1.830 -4.873 1.00 84.00 80 GLU A O 1
#

Foldseek 3Di:
DDKDWDDPWDDDDPDGQCVLLVPDPPDTDIDDDDDDPDPVRVVVVVVCLVVPPVNVVCVVVPPDDPVSDDDDDDDDPDDD

Secondary structure (DSSP, 8-state):
-EEEE-SS-PPPSS--HHHHTT--TT---EEEE---S-HHHHHHHHHHHHH-HHHHHHHTT-SS-TTT--------S---

Organism: Serratia rubidaea (NCBI:txid61652)